Protein AF-A0A2V6PZ01-F1 (afdb_monomer_lite)

Foldseek 3Di:
DDPPDDPPPPPDDPPVVVVVLVVLVVVLVVLLVVLPWDKDACPDPVLLVVLVPDDAPDFDWDDDPNFTKTWHADNPPRRIITIDHPSSVVSSVVSVVVVVVVVVVVVVVVVVPDPVDPDPDPVPPDPPDDDDDDDDD

Sequence (137 aa):
MRYALFVPLIVATAAGCATMQAAGTRSTEQILSAAGFHMEAADTPEKLADLQTAPARQVLPQTRDGKTAYVYRDPNGCHCLYVGGEPEYQQYQKLRLQKDIADEESNAALTQGWAPWGGWGPAGWGPGGWGTWRQWP

pLDDT: mean 74.32, std 18.66, range [28.2, 97.62]

Structure (mmCIF, N/CA/C/O backbone):
data_AF-A0A2V6PZ01-F1
#
_entry.id   AF-A0A2V6PZ01-F1
#
loop_
_atom_site.group_PDB
_atom_site.id
_atom_site.type_symbol
_atom_site.label_atom_id
_atom_site.label_alt_id
_atom_site.label_comp_id
_atom_site.label_asym_id
_atom_site.label_entity_id
_atom_site.label_seq_id
_atom_site.pdbx_PDB_ins_code
_atom_site.Cartn_x
_atom_site.Cartn_y
_atom_site.Cartn_z
_atom_site.occupancy
_atom_site.B_iso_or_equiv
_atom_site.auth_seq_id
_atom_site.auth_comp_id
_atom_site.auth_asym_id
_atom_site.auth_atom_id
_atom_site.pdbx_PDB_model_num
ATOM 1 N N . MET A 1 1 ? -37.365 -6.413 -53.830 1.00 39.84 1 MET A N 1
ATOM 2 C CA . MET A 1 1 ? -36.206 -7.157 -53.290 1.00 39.84 1 MET A CA 1
ATOM 3 C C . MET A 1 1 ? -35.924 -6.631 -51.896 1.00 39.84 1 MET A C 1
ATOM 5 O O . MET A 1 1 ? -35.734 -5.436 -51.726 1.00 39.84 1 MET A O 1
ATOM 9 N N . ARG A 1 2 ? -36.057 -7.507 -50.899 1.00 52.56 2 ARG A N 1
ATOM 10 C CA . ARG A 1 2 ? -35.925 -7.211 -49.471 1.00 52.56 2 ARG A CA 1
ATOM 11 C C . ARG A 1 2 ? -34.434 -7.233 -49.135 1.00 52.56 2 ARG A C 1
ATOM 13 O O . ARG A 1 2 ? -33.891 -8.315 -48.955 1.00 52.56 2 ARG A O 1
ATOM 20 N N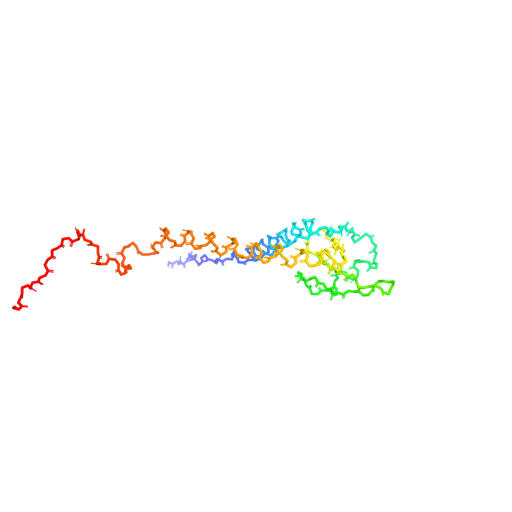 . TYR A 1 3 ? -33.777 -6.079 -49.049 1.00 48.38 3 TYR A N 1
ATOM 21 C CA . TYR A 1 3 ? -32.452 -5.996 -48.424 1.00 48.38 3 TYR A CA 1
ATOM 22 C C . TYR A 1 3 ? -32.630 -5.918 -46.909 1.00 48.38 3 TYR A C 1
ATOM 24 O O . TYR A 1 3 ? -32.413 -4.896 -46.271 1.00 48.38 3 TYR A O 1
ATOM 32 N N . ALA A 1 4 ? -33.110 -7.022 -46.347 1.00 62.16 4 ALA A N 1
ATOM 33 C CA . ALA A 1 4 ? -32.979 -7.296 -44.933 1.00 62.16 4 ALA A CA 1
ATOM 34 C C . ALA A 1 4 ? -31.613 -7.950 -44.742 1.00 62.16 4 ALA A C 1
ATOM 36 O O . ALA A 1 4 ? -31.552 -9.169 -44.774 1.00 62.16 4 ALA A O 1
ATOM 37 N N . LEU A 1 5 ? -30.528 -7.183 -44.612 1.00 48.44 5 LEU A N 1
ATOM 38 C CA . LEU A 1 5 ? -29.236 -7.744 -44.212 1.00 48.44 5 LEU A CA 1
ATOM 39 C C . LEU A 1 5 ? -28.424 -6.733 -43.387 1.00 48.44 5 LEU A C 1
ATOM 41 O O . LEU A 1 5 ? -27.830 -5.799 -43.913 1.00 48.44 5 LEU A O 1
ATOM 45 N N . PHE A 1 6 ? -28.427 -7.007 -42.081 1.00 52.75 6 PHE A N 1
ATOM 46 C CA . PHE A 1 6 ? -27.284 -6.951 -41.170 1.00 52.75 6 PHE A CA 1
ATOM 47 C C . PHE A 1 6 ? -26.540 -5.621 -41.021 1.00 52.75 6 PHE A C 1
ATOM 49 O O . PHE A 1 6 ? -25.462 -5.419 -41.570 1.00 52.75 6 PHE A O 1
ATOM 56 N N . VAL A 1 7 ? -27.043 -4.791 -40.107 1.00 55.03 7 VAL A N 1
ATOM 57 C CA . VAL A 1 7 ? -26.157 -3.985 -39.261 1.00 55.03 7 VAL A CA 1
ATOM 58 C C . VAL A 1 7 ? -25.652 -4.927 -38.161 1.00 55.03 7 VAL A C 1
ATOM 60 O O . VAL A 1 7 ? -26.465 -5.331 -37.324 1.00 55.03 7 VAL A O 1
ATOM 63 N N . PRO A 1 8 ? -24.372 -5.350 -38.142 1.00 51.28 8 PRO A N 1
ATOM 64 C CA . PRO A 1 8 ? -23.847 -6.049 -36.988 1.00 51.28 8 PRO A CA 1
ATOM 65 C C . PRO A 1 8 ? -23.750 -5.008 -35.878 1.00 51.28 8 PRO A C 1
ATOM 67 O O . PRO A 1 8 ? -22.889 -4.131 -35.868 1.00 51.28 8 PRO A O 1
ATOM 70 N N . LEU A 1 9 ? -24.714 -5.073 -34.972 1.00 53.75 9 LEU A N 1
ATOM 71 C CA . LEU A 1 9 ? -24.695 -4.364 -33.714 1.00 53.75 9 LEU A CA 1
ATOM 72 C C . LEU A 1 9 ? -23.478 -4.885 -32.931 1.00 53.75 9 LEU A C 1
ATOM 74 O O . LEU A 1 9 ? -23.532 -5.961 -32.339 1.00 53.75 9 LEU A O 1
ATOM 78 N N . ILE A 1 10 ? -22.359 -4.156 -32.977 1.00 60.50 10 ILE A N 1
ATOM 79 C CA . ILE A 1 10 ? -21.195 -4.408 -32.120 1.00 60.50 10 ILE A CA 1
ATOM 80 C C . ILE A 1 10 ? -21.619 -4.062 -30.685 1.00 60.50 10 ILE A C 1
ATOM 82 O O . ILE A 1 10 ? -21.417 -2.953 -30.202 1.00 60.50 10 ILE A O 1
ATOM 86 N N . VAL A 1 11 ? -22.262 -5.013 -30.007 1.00 59.75 11 VAL A N 1
ATOM 87 C CA . VAL A 1 11 ? -22.483 -4.998 -28.557 1.00 59.75 11 VAL A CA 1
ATOM 88 C C . VAL A 1 11 ? -21.431 -5.908 -27.948 1.00 59.75 11 VAL A C 1
ATOM 90 O O . VAL A 1 11 ? -21.632 -7.102 -27.764 1.00 59.75 11 VAL A O 1
ATOM 93 N N . ALA A 1 12 ? -20.263 -5.334 -27.681 1.00 60.56 12 ALA A N 1
ATOM 94 C CA . ALA A 1 12 ? -19.212 -5.984 -26.910 1.00 60.56 12 ALA A CA 1
ATOM 95 C C . ALA A 1 12 ? -18.340 -4.924 -26.221 1.00 60.56 12 ALA A C 1
ATOM 97 O O . ALA A 1 12 ? -17.166 -4.778 -26.539 1.00 60.56 12 ALA A O 1
ATOM 98 N N . THR A 1 13 ? -18.907 -4.137 -25.301 1.00 56.12 13 THR A N 1
ATOM 99 C CA . THR A 1 13 ? -18.145 -3.089 -24.583 1.00 56.12 13 THR A CA 1
ATOM 100 C C . THR A 1 13 ? -18.209 -3.171 -23.055 1.00 56.12 13 THR A C 1
ATOM 102 O O . THR A 1 13 ? -17.504 -2.420 -22.390 1.00 56.12 13 THR A O 1
ATOM 105 N N . ALA A 1 14 ? -18.951 -4.114 -22.461 1.00 56.00 14 ALA A N 1
ATOM 106 C CA . ALA A 1 14 ? -19.046 -4.211 -20.996 1.00 56.00 14 ALA A CA 1
ATOM 107 C C . ALA A 1 14 ? -17.962 -5.098 -20.345 1.00 56.00 14 ALA A C 1
ATOM 109 O O . ALA A 1 14 ? -17.494 -4.793 -19.249 1.00 56.00 14 ALA A O 1
ATOM 110 N N . ALA A 1 15 ? -17.514 -6.170 -21.010 1.00 59.47 15 ALA A N 1
ATOM 111 C CA . ALA A 1 15 ? -16.585 -7.131 -20.400 1.00 59.47 15 ALA A CA 1
ATOM 112 C C . ALA A 1 15 ? -15.155 -6.582 -20.218 1.00 59.47 15 ALA A C 1
ATOM 114 O O . ALA A 1 15 ? -14.469 -6.961 -19.274 1.00 59.47 15 ALA A O 1
ATOM 115 N N . GLY A 1 16 ? -14.706 -5.667 -21.085 1.00 59.09 16 GLY A N 1
ATOM 116 C CA . GLY A 1 16 ? -13.343 -5.123 -21.029 1.00 59.09 16 GLY A CA 1
ATOM 117 C C . GLY A 1 16 ? -13.084 -4.185 -19.845 1.00 59.09 16 GLY A C 1
ATOM 118 O O . GLY A 1 16 ? -11.958 -4.091 -19.368 1.00 59.09 16 GLY A O 1
ATOM 119 N N . CYS A 1 17 ? -14.111 -3.501 -19.335 1.00 61.94 17 CYS A N 1
ATOM 120 C CA . CYS A 1 17 ? -13.931 -2.550 -18.235 1.00 61.94 17 CYS A CA 1
ATO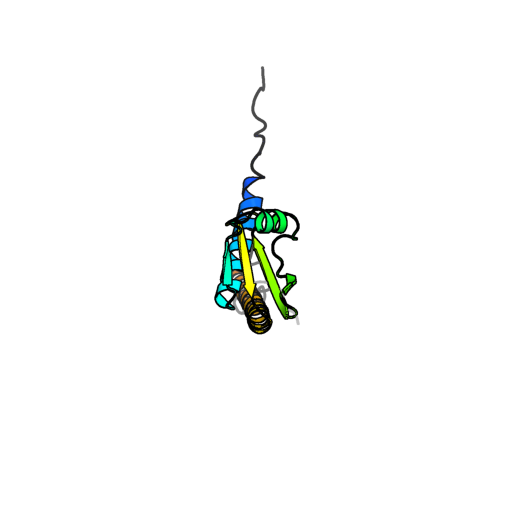M 121 C C . CYS A 1 17 ? -13.753 -3.269 -16.885 1.00 61.94 17 CYS A C 1
ATOM 123 O O . CYS A 1 17 ? -12.878 -2.916 -16.095 1.00 61.94 17 CYS A O 1
ATOM 125 N N . ALA A 1 18 ? -14.524 -4.337 -16.657 1.00 63.50 18 ALA A N 1
ATOM 126 C CA . ALA A 1 18 ? -14.457 -5.128 -15.430 1.00 63.50 18 ALA A CA 1
ATOM 127 C C . ALA A 1 18 ? -13.126 -5.891 -15.284 1.00 63.50 18 ALA A C 1
ATOM 129 O O . ALA A 1 18 ? -12.582 -5.993 -14.184 1.00 63.50 18 ALA A O 1
ATOM 130 N N . THR A 1 19 ? -12.556 -6.392 -16.385 1.00 67.50 19 THR A N 1
ATOM 131 C CA . THR A 1 19 ? -11.279 -7.125 -16.353 1.00 67.50 19 THR A CA 1
ATOM 132 C C . THR A 1 19 ? -10.097 -6.224 -16.002 1.00 67.50 19 THR A C 1
ATOM 134 O O . THR A 1 19 ? -9.255 -6.614 -15.194 1.00 67.50 19 THR A O 1
ATOM 137 N N . MET A 1 20 ? -10.051 -5.000 -16.540 1.00 63.31 20 MET A N 1
ATOM 138 C CA . MET A 1 20 ? -9.017 -4.014 -16.196 1.00 63.31 20 MET A CA 1
ATOM 139 C C . MET A 1 20 ? -9.091 -3.595 -14.722 1.00 63.31 20 MET A C 1
ATOM 141 O O . MET A 1 20 ? -8.065 -3.454 -14.057 1.00 63.31 20 MET A O 1
ATOM 145 N N . GLN A 1 21 ? -10.304 -3.439 -14.188 1.00 67.12 21 GLN A N 1
ATOM 146 C CA . GLN A 1 21 ? -10.514 -3.124 -12.775 1.00 67.12 21 GLN A CA 1
ATOM 147 C C . GLN A 1 21 ? -10.019 -4.257 -11.868 1.00 67.12 21 GLN A C 1
ATOM 149 O O . GLN A 1 21 ? -9.262 -3.994 -10.936 1.00 67.12 21 GLN A O 1
ATOM 154 N N . ALA A 1 22 ? -10.366 -5.508 -12.187 1.00 69.88 22 ALA A N 1
ATOM 155 C CA . ALA A 1 22 ? -9.915 -6.679 -11.437 1.00 69.88 22 ALA A CA 1
ATOM 156 C C . ALA A 1 22 ? -8.385 -6.851 -11.469 1.00 69.88 22 ALA A C 1
ATOM 158 O O . ALA A 1 22 ? -7.780 -7.201 -10.455 1.00 69.88 22 ALA A O 1
ATOM 159 N N . ALA A 1 23 ? -7.742 -6.575 -12.608 1.00 70.88 23 ALA A N 1
ATOM 160 C CA . ALA A 1 23 ? -6.284 -6.616 -12.722 1.00 70.88 23 ALA A CA 1
ATOM 161 C C . ALA A 1 23 ? -5.602 -5.555 -11.838 1.00 70.88 23 ALA A C 1
ATOM 163 O O . ALA A 1 23 ? -4.641 -5.867 -11.132 1.00 70.88 23 ALA A O 1
ATOM 164 N N . GLY A 1 24 ? -6.127 -4.324 -11.824 1.00 75.19 24 GLY A N 1
ATOM 165 C CA . GLY A 1 24 ? -5.616 -3.252 -10.965 1.00 75.19 24 GLY A CA 1
ATOM 166 C C . GLY A 1 24 ? -5.763 -3.557 -9.470 1.00 75.19 24 GLY A C 1
ATOM 167 O O . GLY A 1 24 ? -4.839 -3.301 -8.695 1.00 75.19 24 GLY A O 1
ATOM 168 N N . THR A 1 25 ? -6.888 -4.155 -9.064 1.00 79.56 25 THR A N 1
ATOM 169 C CA . THR A 1 25 ? -7.106 -4.601 -7.678 1.00 79.56 25 THR A CA 1
ATOM 170 C C . THR A 1 25 ? -6.073 -5.649 -7.268 1.00 79.56 25 THR A C 1
ATOM 172 O O . THR A 1 25 ? -5.330 -5.418 -6.317 1.00 79.56 25 THR A O 1
ATOM 175 N N . ARG A 1 26 ? -5.909 -6.723 -8.054 1.00 83.12 26 ARG A N 1
ATOM 176 C CA . ARG A 1 26 ? -4.930 -7.788 -7.761 1.00 83.12 26 ARG A CA 1
ATOM 177 C C . ARG A 1 26 ? -3.501 -7.266 -7.652 1.00 83.12 26 ARG A C 1
ATOM 179 O O . ARG A 1 26 ? -2.755 -7.677 -6.769 1.00 83.12 26 ARG A O 1
ATOM 186 N N . SER A 1 27 ? -3.113 -6.341 -8.532 1.00 86.12 27 SER A N 1
ATOM 187 C CA . SER A 1 27 ? -1.787 -5.724 -8.452 1.00 86.12 27 SER A CA 1
ATOM 188 C C . SER A 1 27 ? -1.600 -4.918 -7.166 1.00 86.12 27 SER A C 1
ATOM 190 O O . SER A 1 27 ? -0.494 -4.883 -6.634 1.00 86.12 27 SER A O 1
ATOM 192 N N . THR A 1 28 ? -2.648 -4.260 -6.670 1.00 89.00 28 THR A N 1
ATOM 193 C CA . THR A 1 28 ? -2.579 -3.478 -5.427 1.00 89.00 28 THR A CA 1
ATOM 194 C C . THR A 1 28 ? -2.472 -4.399 -4.214 1.00 89.00 28 THR A C 1
ATOM 196 O O . THR A 1 28 ? -1.632 -4.176 -3.348 1.00 89.00 28 THR A O 1
ATOM 199 N N . GLU A 1 29 ? -3.261 -5.472 -4.185 1.00 90.25 29 GLU A N 1
ATOM 200 C CA . GLU A 1 29 ? -3.237 -6.497 -3.133 1.00 90.25 29 GLU A CA 1
ATOM 201 C C . GLU A 1 29 ? -1.863 -7.156 -2.997 1.00 90.25 29 GLU A C 1
ATOM 203 O O . GLU A 1 29 ? -1.361 -7.314 -1.887 1.00 90.25 29 GLU A O 1
ATOM 208 N N . GLN A 1 30 ? -1.205 -7.470 -4.118 1.00 92.19 30 GLN A N 1
ATOM 209 C CA . GLN A 1 30 ? 0.155 -8.017 -4.116 1.00 92.19 30 GLN A CA 1
ATOM 210 C C . GLN A 1 30 ? 1.163 -7.067 -3.462 1.00 92.19 30 GLN A C 1
ATOM 212 O O . GLN A 1 30 ? 2.005 -7.503 -2.677 1.00 92.19 30 GLN A O 1
ATOM 217 N N . ILE A 1 31 ? 1.064 -5.768 -3.755 1.00 94.75 31 ILE A N 1
ATOM 218 C CA . ILE A 1 31 ? 1.934 -4.752 -3.156 1.00 94.75 31 ILE A CA 1
ATOM 219 C C . ILE A 1 31 ? 1.648 -4.617 -1.661 1.00 94.75 31 ILE A C 1
ATOM 221 O O . ILE A 1 31 ? 2.584 -4.532 -0.873 1.00 94.75 31 ILE A O 1
ATOM 225 N N . LEU A 1 32 ? 0.374 -4.626 -1.261 1.00 95.06 32 LEU A N 1
ATOM 226 C CA . LEU A 1 32 ? -0.029 -4.573 0.145 1.00 95.06 32 LEU A CA 1
ATOM 227 C C . LEU A 1 32 ? 0.522 -5.771 0.923 1.00 95.06 32 LEU A C 1
ATOM 229 O O . LEU A 1 32 ? 1.146 -5.585 1.967 1.00 95.06 32 LEU A O 1
ATOM 233 N N . SER A 1 33 ? 0.379 -6.987 0.390 1.00 94.06 33 SER A N 1
ATOM 234 C CA . SER A 1 33 ? 0.962 -8.189 0.991 1.00 94.06 33 SER A CA 1
ATOM 235 C C . SER A 1 33 ? 2.488 -8.109 1.084 1.00 94.06 33 SER A C 1
ATOM 237 O O . SER A 1 33 ? 3.052 -8.431 2.126 1.00 94.06 33 SER A O 1
ATOM 239 N N . ALA A 1 34 ? 3.167 -7.629 0.037 1.00 95.38 34 ALA A N 1
ATOM 240 C CA . ALA A 1 34 ? 4.619 -7.438 0.053 1.00 95.38 34 ALA A CA 1
ATOM 241 C C . ALA A 1 34 ? 5.076 -6.326 1.018 1.00 95.38 34 ALA A C 1
ATOM 243 O O . ALA A 1 34 ? 6.199 -6.366 1.519 1.00 95.38 34 ALA A O 1
ATOM 244 N N . ALA A 1 35 ? 4.214 -5.345 1.291 1.00 96.75 35 ALA A N 1
ATOM 245 C CA . ALA A 1 35 ? 4.452 -4.278 2.257 1.00 96.75 35 ALA A CA 1
ATOM 246 C C . ALA A 1 35 ? 4.218 -4.701 3.715 1.00 96.75 35 ALA A C 1
ATOM 248 O O . ALA A 1 35 ? 4.562 -3.943 4.618 1.00 96.75 35 ALA A O 1
ATOM 249 N N . GLY A 1 36 ? 3.657 -5.892 3.944 1.00 96.38 36 GLY A N 1
ATOM 250 C CA . GLY A 1 36 ? 3.371 -6.417 5.279 1.00 96.38 36 GLY A CA 1
ATOM 251 C C . GLY A 1 36 ? 1.949 -6.158 5.776 1.00 96.38 36 GLY A C 1
ATOM 252 O O . GLY A 1 36 ? 1.673 -6.416 6.943 1.00 96.38 36 GLY A O 1
ATOM 253 N N . PHE A 1 37 ? 1.028 -5.686 4.928 1.00 96.12 37 PHE A N 1
ATOM 254 C CA . PHE A 1 37 ? -0.378 -5.578 5.325 1.00 96.12 37 PHE A CA 1
ATOM 255 C C . PHE A 1 37 ? -0.975 -6.963 5.590 1.00 96.12 37 PHE A C 1
ATOM 257 O O . PHE A 1 37 ? -0.791 -7.906 4.814 1.00 96.12 37 PHE A O 1
ATOM 264 N N . HIS A 1 38 ? -1.775 -7.053 6.648 1.00 93.88 38 HIS A N 1
ATOM 265 C CA . HIS A 1 38 ? -2.518 -8.252 7.000 1.00 93.88 38 HIS A CA 1
ATOM 266 C C . HIS A 1 38 ? -3.877 -8.264 6.312 1.00 93.88 38 HIS A C 1
ATOM 268 O O . HIS A 1 38 ? -4.631 -7.298 6.406 1.00 93.88 38 HIS A O 1
ATOM 274 N N . MET A 1 39 ? -4.191 -9.370 5.639 1.00 91.75 39 MET A N 1
ATOM 275 C CA . MET A 1 39 ? -5.509 -9.589 5.053 1.00 91.75 39 MET A CA 1
ATOM 276 C C . MET A 1 39 ? -6.472 -10.120 6.121 1.00 91.75 39 MET A C 1
ATOM 278 O O . MET A 1 39 ? -6.192 -11.116 6.786 1.00 91.75 39 MET A O 1
ATOM 282 N N . GLU A 1 40 ? -7.612 -9.455 6.259 1.00 89.19 40 GLU A N 1
ATOM 283 C CA . GLU A 1 40 ? -8.733 -9.828 7.111 1.00 89.19 40 GLU A CA 1
ATOM 284 C C . GLU A 1 40 ? -9.970 -10.046 6.233 1.00 89.19 40 GLU A C 1
ATOM 286 O O . GLU A 1 40 ? -10.347 -9.178 5.445 1.00 89.19 40 GLU A O 1
ATOM 291 N N . ALA A 1 41 ? -10.648 -11.183 6.382 1.00 86.69 41 ALA A N 1
ATOM 292 C CA . ALA A 1 41 ? -11.933 -11.392 5.721 1.00 86.69 41 ALA A CA 1
ATOM 293 C C . ALA A 1 41 ? -13.002 -10.448 6.309 1.00 86.69 41 ALA A C 1
ATOM 295 O O . ALA A 1 41 ? -13.056 -10.236 7.529 1.00 86.69 41 ALA A O 1
ATOM 296 N N . ALA A 1 42 ? -13.875 -9.899 5.455 1.00 83.38 42 ALA A N 1
ATOM 297 C CA . ALA A 1 42 ? -15.080 -9.193 5.889 1.00 83.38 42 ALA A CA 1
ATOM 298 C C . ALA A 1 42 ? -16.205 -10.197 6.173 1.00 83.38 42 ALA A C 1
ATOM 300 O O . ALA A 1 42 ? -17.183 -10.307 5.442 1.00 83.38 42 ALA A O 1
ATOM 301 N N . ASP A 1 43 ? -16.027 -10.975 7.233 1.00 83.69 43 ASP A N 1
ATOM 302 C CA . ASP A 1 43 ? -16.910 -12.066 7.646 1.00 83.69 43 ASP A CA 1
ATOM 303 C C . ASP A 1 43 ? -18.036 -11.637 8.599 1.00 83.69 43 ASP A C 1
ATOM 305 O O . ASP A 1 43 ? -18.956 -12.416 8.852 1.00 83.69 43 ASP A O 1
ATOM 309 N N . THR A 1 44 ? -18.001 -10.400 9.103 1.00 82.88 44 THR A N 1
ATOM 310 C CA . THR A 1 44 ? -19.064 -9.849 9.953 1.00 82.88 44 THR A CA 1
ATOM 311 C C . THR A 1 44 ? -19.961 -8.875 9.183 1.00 82.88 44 THR A C 1
ATOM 313 O O . THR A 1 44 ? -19.481 -8.171 8.286 1.00 82.88 44 THR A O 1
ATOM 316 N N . PRO A 1 45 ? -21.259 -8.779 9.535 1.00 79.12 45 PRO A N 1
ATOM 317 C CA . PRO A 1 45 ? -22.177 -7.810 8.935 1.00 79.12 45 PRO A CA 1
ATOM 318 C C . PRO A 1 45 ? -21.663 -6.373 9.037 1.00 79.12 45 PRO A C 1
ATOM 320 O O . PRO A 1 45 ? -21.809 -5.600 8.091 1.00 79.12 45 PRO A O 1
ATOM 323 N N . GLU A 1 46 ? -21.010 -6.034 10.151 1.00 79.12 46 GLU A N 1
ATOM 324 C CA . GLU A 1 46 ? -20.394 -4.727 10.353 1.00 79.12 46 GLU A CA 1
ATOM 325 C C . GLU A 1 46 ? -19.294 -4.492 9.321 1.00 79.12 46 GLU A C 1
ATOM 327 O O . GLU A 1 46 ? -19.367 -3.503 8.604 1.00 79.12 46 GLU A O 1
ATOM 332 N N . LYS A 1 47 ? -18.332 -5.418 9.164 1.00 77.56 47 LYS A N 1
ATOM 333 C CA . LYS A 1 47 ? -17.245 -5.294 8.176 1.00 77.56 47 LYS A CA 1
ATOM 334 C C . LYS A 1 47 ? -17.775 -5.206 6.741 1.00 77.56 47 LYS A C 1
ATOM 336 O O . LYS A 1 47 ? -17.217 -4.466 5.934 1.00 77.56 47 LYS A O 1
ATOM 341 N N . LEU A 1 48 ? -18.847 -5.933 6.421 1.00 79.88 48 LEU A N 1
ATOM 342 C CA . LEU A 1 48 ? -19.487 -5.907 5.101 1.00 79.88 48 LEU A CA 1
ATOM 343 C C . LEU A 1 48 ? -20.175 -4.570 4.806 1.00 79.88 48 LEU A C 1
ATOM 345 O O . LEU A 1 48 ? -20.030 -4.046 3.702 1.00 79.88 48 LEU A O 1
ATOM 349 N N . ALA A 1 49 ? -20.893 -3.996 5.775 1.00 78.19 49 ALA A N 1
ATOM 350 C CA . ALA A 1 49 ? -21.480 -2.662 5.630 1.00 78.19 49 ALA A CA 1
ATOM 351 C C . ALA A 1 49 ? -20.388 -1.607 5.401 1.00 78.19 49 ALA A C 1
ATOM 353 O O . ALA A 1 49 ? -20.503 -0.724 4.552 1.00 78.19 49 ALA A O 1
ATOM 354 N N . ASP A 1 50 ? -19.281 -1.772 6.113 1.00 73.38 50 ASP A N 1
ATOM 355 C CA . ASP A 1 50 ? -18.108 -0.920 6.052 1.00 73.38 50 ASP A CA 1
ATOM 356 C C . ASP A 1 50 ? -17.376 -1.031 4.691 1.00 73.38 50 ASP A C 1
ATOM 358 O O . ASP A 1 50 ? -16.755 -0.073 4.226 1.00 73.38 50 ASP A O 1
ATOM 362 N N . LEU A 1 51 ? -17.431 -2.181 4.008 1.00 74.56 51 LEU A N 1
ATOM 363 C CA . LEU A 1 51 ? -16.866 -2.341 2.659 1.00 74.56 51 LEU A CA 1
ATOM 364 C C . LEU A 1 51 ? -17.591 -1.487 1.607 1.00 74.56 51 LEU A C 1
ATOM 366 O O . LEU A 1 51 ? -16.960 -1.045 0.648 1.00 74.56 51 LEU A O 1
ATOM 370 N N . GLN A 1 52 ? -18.896 -1.251 1.768 1.00 70.75 52 GLN A N 1
ATOM 371 C CA . GLN A 1 52 ? -19.727 -0.584 0.756 1.00 70.75 52 GLN A CA 1
ATOM 372 C C . GLN A 1 52 ? -19.601 0.944 0.760 1.00 70.75 52 GLN A C 1
ATOM 374 O O . GLN A 1 52 ? -19.978 1.597 -0.212 1.00 70.75 52 GLN A O 1
ATOM 379 N N . THR A 1 53 ? -19.079 1.526 1.839 1.00 68.38 53 THR A N 1
ATOM 380 C CA . THR A 1 53 ? -18.981 2.982 2.019 1.00 68.38 53 THR A CA 1
ATOM 381 C C . THR A 1 53 ? -17.627 3.553 1.601 1.00 68.38 53 THR A C 1
ATOM 383 O O . THR A 1 53 ? -17.482 4.770 1.477 1.00 68.38 53 THR A O 1
ATOM 386 N N . ALA A 1 54 ? -16.629 2.698 1.362 1.00 65.06 54 ALA A N 1
ATOM 387 C CA . ALA A 1 54 ? -15.276 3.135 1.064 1.00 65.06 54 ALA A CA 1
ATOM 388 C C . ALA A 1 54 ? -15.064 3.406 -0.436 1.00 65.06 54 ALA A C 1
ATOM 390 O O . ALA A 1 54 ? -15.505 2.623 -1.282 1.00 65.06 54 ALA A O 1
ATOM 391 N N . PRO A 1 55 ? -14.332 4.475 -0.800 1.00 65.06 55 PRO A N 1
ATOM 392 C CA . PRO A 1 55 ? -13.904 4.666 -2.172 1.00 65.06 55 PRO A CA 1
ATOM 393 C C . PRO A 1 55 ? -13.009 3.499 -2.594 1.00 65.06 55 PRO A C 1
ATOM 395 O O . PRO A 1 55 ? -12.007 3.181 -1.950 1.00 65.06 55 PRO A O 1
ATOM 398 N N . ALA A 1 56 ? -13.387 2.853 -3.694 1.00 66.06 56 ALA A N 1
ATOM 399 C CA . ALA A 1 56 ? -12.674 1.691 -4.194 1.00 66.06 56 ALA A CA 1
ATOM 400 C C . ALA A 1 56 ? -11.198 2.020 -4.472 1.00 66.06 56 ALA A C 1
ATOM 402 O O . ALA A 1 56 ? -10.878 3.049 -5.074 1.00 66.06 56 ALA A O 1
ATOM 403 N N . ARG A 1 57 ? -10.318 1.075 -4.121 1.00 70.19 57 ARG A N 1
ATOM 404 C CA . ARG A 1 57 ? -8.883 1.074 -4.452 1.00 70.19 57 ARG A CA 1
ATOM 405 C C . ARG A 1 57 ? -8.054 2.174 -3.778 1.00 70.19 57 ARG A C 1
ATOM 407 O O . ARG A 1 57 ? -7.076 2.645 -4.355 1.00 70.19 57 ARG A O 1
ATOM 414 N N . GLN A 1 58 ? -8.421 2.579 -2.568 1.00 81.38 58 GLN A N 1
ATOM 415 C CA . GLN A 1 58 ? -7.641 3.534 -1.782 1.00 81.38 58 GLN A CA 1
ATOM 416 C C . GLN A 1 58 ? -7.237 2.924 -0.445 1.00 81.38 58 GLN A C 1
ATOM 418 O O . GLN A 1 58 ? -8.007 2.191 0.173 1.00 81.38 58 GLN A O 1
ATOM 423 N N . VAL A 1 59 ? -6.012 3.228 -0.018 1.00 88.94 59 VAL A N 1
ATOM 424 C CA . VAL A 1 59 ? -5.544 2.948 1.338 1.00 88.94 59 VAL A CA 1
ATOM 425 C C . VAL A 1 59 ? -5.894 4.169 2.179 1.00 88.94 59 VAL A C 1
ATOM 427 O O . VAL A 1 59 ? -5.367 5.252 1.928 1.00 88.94 59 VAL A O 1
ATOM 430 N N . LEU A 1 60 ? -6.804 4.014 3.136 1.00 90.19 60 LEU A N 1
ATOM 431 C CA . LEU A 1 60 ? -7.307 5.119 3.945 1.00 90.19 60 LEU A CA 1
ATOM 432 C C . LEU A 1 60 ? -6.822 5.008 5.392 1.00 90.19 60 LEU A C 1
ATOM 434 O O . LEU A 1 60 ? -6.848 3.909 5.951 1.00 90.19 60 LEU A O 1
ATOM 438 N N . PRO A 1 61 ? -6.420 6.123 6.025 1.00 90.81 61 PRO A N 1
ATOM 439 C CA . PRO A 1 61 ? -6.144 6.132 7.450 1.00 90.81 61 PRO A CA 1
ATOM 440 C C . PRO A 1 61 ? -7.449 5.948 8.239 1.00 90.81 61 PRO A C 1
ATOM 442 O O . PRO A 1 61 ? -8.464 6.588 7.964 1.00 90.81 61 PRO A O 1
ATOM 445 N N . GLN A 1 62 ? -7.413 5.089 9.249 1.00 88.00 62 GLN A N 1
ATOM 446 C CA . GLN A 1 62 ? -8.472 4.866 10.223 1.00 88.00 62 GLN A CA 1
ATOM 447 C C . GLN A 1 62 ? -7.877 4.828 11.626 1.00 88.00 62 GLN A C 1
ATOM 449 O O . GLN A 1 62 ? -6.884 4.150 11.882 1.00 88.00 62 GLN A O 1
ATOM 454 N N . THR A 1 63 ? -8.508 5.521 12.565 1.00 87.56 63 THR A N 1
ATOM 455 C CA . THR A 1 63 ? -8.128 5.424 13.973 1.00 87.56 63 THR A CA 1
ATOM 456 C C . THR A 1 63 ? -8.695 4.135 14.567 1.00 87.56 63 THR A C 1
ATOM 458 O O . THR A 1 63 ? -9.910 3.950 14.590 1.00 87.56 63 THR A O 1
ATOM 461 N N . ARG A 1 64 ? -7.824 3.253 15.067 1.00 81.81 64 ARG A N 1
ATOM 462 C CA . ARG A 1 64 ? -8.177 2.060 15.853 1.00 81.81 64 ARG A CA 1
ATOM 463 C C . ARG A 1 64 ? -7.416 2.109 17.174 1.00 81.81 64 ARG A C 1
ATOM 465 O O . ARG A 1 64 ? -6.199 2.267 17.171 1.00 81.81 64 ARG A O 1
ATOM 472 N N . ASP A 1 65 ? -8.130 2.042 18.294 1.00 81.00 65 ASP A N 1
ATOM 473 C CA . ASP A 1 65 ? -7.548 2.026 19.647 1.00 81.00 65 ASP A CA 1
ATOM 474 C C . ASP A 1 65 ? -6.521 3.149 19.911 1.00 81.00 65 ASP A C 1
ATOM 476 O O . ASP A 1 65 ? -5.474 2.947 20.526 1.00 81.00 65 ASP A O 1
ATOM 480 N N . GLY A 1 66 ? -6.800 4.352 19.394 1.00 85.25 66 GLY A N 1
ATOM 481 C CA . GLY A 1 66 ? -5.928 5.524 19.545 1.00 85.25 66 GLY A CA 1
ATOM 482 C C . GLY A 1 66 ? -4.675 5.523 18.660 1.00 85.25 66 GLY A C 1
ATOM 483 O O . GLY A 1 66 ? -3.840 6.415 18.797 1.00 85.25 66 GLY A O 1
ATOM 484 N N . LYS A 1 67 ? -4.539 4.561 17.742 1.00 87.12 67 LYS A N 1
ATOM 485 C CA . LYS A 1 67 ? -3.455 4.481 16.755 1.00 87.12 67 LYS A CA 1
ATOM 486 C C . LYS A 1 67 ? -4.009 4.628 15.339 1.00 87.12 67 LYS A C 1
ATOM 488 O O . LYS A 1 67 ? -5.135 4.219 15.057 1.00 87.12 67 LYS A O 1
ATOM 493 N N . THR A 1 68 ? -3.219 5.204 14.438 1.00 91.06 68 THR A N 1
ATOM 494 C CA . THR A 1 68 ? -3.555 5.254 13.010 1.00 91.06 68 THR A CA 1
ATOM 495 C C . THR A 1 68 ? -3.212 3.914 12.372 1.00 91.06 68 THR A C 1
ATOM 497 O O . THR A 1 68 ? -2.053 3.506 12.357 1.00 91.06 68 THR A O 1
ATOM 500 N N . ALA A 1 69 ? -4.227 3.234 11.854 1.00 92.56 69 ALA A N 1
ATOM 501 C CA . ALA A 1 69 ? -4.093 2.097 10.961 1.00 92.56 69 ALA A CA 1
ATOM 502 C C . ALA A 1 69 ? -4.428 2.544 9.536 1.00 92.56 69 ALA A C 1
ATOM 504 O O . ALA A 1 69 ? -5.240 3.440 9.330 1.00 92.56 69 ALA A O 1
ATOM 505 N N . TYR A 1 70 ? -3.833 1.904 8.547 1.00 93.56 70 TYR A N 1
ATOM 506 C CA . TYR A 1 70 ? -4.115 2.119 7.139 1.00 93.56 70 TYR A CA 1
ATOM 507 C C . TYR A 1 70 ? -4.891 0.920 6.619 1.00 93.56 70 TYR A C 1
ATOM 509 O O . TYR A 1 70 ? -4.485 -0.223 6.828 1.00 93.56 70 TYR A O 1
ATOM 517 N N . VAL A 1 71 ? -6.026 1.180 5.973 1.00 91.38 71 VAL A N 1
ATOM 518 C CA . VAL A 1 71 ? -6.967 0.139 5.562 1.00 91.38 71 VAL A CA 1
ATOM 519 C C . VAL A 1 71 ? -7.263 0.258 4.076 1.00 91.38 71 VAL A C 1
ATOM 521 O O . VAL A 1 71 ? -7.700 1.305 3.599 1.00 91.38 71 VAL A O 1
ATOM 524 N N . TYR A 1 72 ? -7.050 -0.835 3.355 1.00 90.81 72 TYR A N 1
ATOM 525 C CA . TYR A 1 72 ? -7.519 -1.029 1.987 1.00 90.81 72 TYR A CA 1
ATOM 526 C C . TYR A 1 72 ? -8.681 -2.018 1.979 1.00 90.81 72 TYR A C 1
ATOM 528 O O . TYR A 1 72 ? -8.712 -2.953 2.777 1.00 90.81 72 TYR A O 1
ATOM 536 N N . ARG A 1 73 ? -9.648 -1.806 1.089 1.00 87.69 73 ARG A N 1
ATOM 537 C CA . ARG A 1 73 ? -10.902 -2.565 1.025 1.00 87.69 73 ARG A CA 1
ATOM 538 C C . ARG A 1 73 ? -11.150 -3.008 -0.410 1.00 87.69 73 ARG A C 1
ATOM 540 O O . ARG A 1 73 ? -11.151 -2.163 -1.308 1.00 87.69 73 ARG A O 1
ATOM 547 N N . ASP A 1 74 ? -11.394 -4.301 -0.609 1.00 84.31 74 ASP A N 1
ATOM 548 C CA . ASP A 1 74 ? -11.815 -4.852 -1.900 1.00 84.31 74 ASP A CA 1
ATOM 549 C C . ASP A 1 74 ? -13.283 -5.317 -1.845 1.00 84.31 74 ASP A C 1
ATOM 551 O O . ASP A 1 74 ? -13.559 -6.459 -1.473 1.00 84.31 74 ASP A O 1
ATOM 555 N N . PRO A 1 75 ? -14.249 -4.449 -2.205 1.00 75.56 75 PRO A N 1
ATOM 556 C CA . PRO A 1 75 ? -15.663 -4.810 -2.209 1.00 75.56 75 PRO A CA 1
ATOM 557 C C . PRO A 1 75 ? -16.084 -5.657 -3.419 1.00 75.56 75 PRO A C 1
ATOM 559 O O . PRO A 1 75 ? -17.207 -6.152 -3.415 1.00 75.56 75 PRO A O 1
ATOM 562 N N . ASN A 1 76 ? -15.242 -5.798 -4.453 1.00 75.75 76 ASN A N 1
ATOM 563 C CA . ASN A 1 76 ? -15.632 -6.402 -5.736 1.00 75.75 76 ASN A CA 1
ATOM 564 C C . ASN A 1 76 ? -14.943 -7.744 -6.029 1.00 75.75 76 ASN A C 1
ATOM 566 O O . ASN A 1 76 ? -15.415 -8.478 -6.896 1.00 75.75 76 ASN A O 1
ATOM 570 N N . GLY A 1 77 ? -13.821 -8.049 -5.375 1.00 76.00 77 GLY A N 1
ATOM 571 C CA . GLY A 1 77 ? -13.137 -9.335 -5.481 1.00 76.00 77 GLY A CA 1
ATOM 572 C C . GLY A 1 77 ? -13.410 -10.229 -4.276 1.00 76.00 77 GLY A C 1
ATOM 573 O O . GLY A 1 77 ? -14.444 -10.889 -4.222 1.00 76.00 77 GLY A O 1
ATOM 574 N N . CYS A 1 78 ? -12.467 -10.313 -3.336 1.00 79.06 78 CYS A N 1
ATOM 575 C CA . CYS A 1 78 ? -12.534 -11.302 -2.251 1.00 79.06 78 CYS A CA 1
ATOM 576 C C . CYS A 1 78 ? -13.374 -10.871 -1.039 1.00 79.06 78 CYS A C 1
ATOM 578 O O . CYS A 1 78 ? -13.536 -11.664 -0.112 1.00 79.06 78 CYS A O 1
ATOM 580 N N . HIS A 1 79 ? -13.912 -9.644 -1.038 1.00 82.12 79 HIS A N 1
ATOM 581 C CA . HIS A 1 79 ? -14.563 -9.041 0.131 1.00 82.12 79 HIS A CA 1
ATOM 582 C C . HIS A 1 79 ? -13.635 -9.044 1.356 1.00 82.12 79 HIS A C 1
ATOM 584 O O . HIS A 1 79 ? -14.025 -9.411 2.465 1.00 82.12 79 HIS A O 1
ATOM 590 N N . CYS A 1 80 ? -12.379 -8.646 1.148 1.00 85.81 80 CYS A N 1
ATOM 591 C CA . CYS A 1 80 ? -11.364 -8.598 2.193 1.00 85.81 80 CYS A CA 1
ATOM 592 C C . CYS A 1 80 ? -10.952 -7.161 2.516 1.00 85.81 80 CYS A C 1
ATOM 594 O O . CYS A 1 80 ? -11.106 -6.231 1.716 1.00 85.81 80 CYS A O 1
ATOM 596 N N . LEU A 1 81 ? -10.375 -7.004 3.701 1.00 88.50 81 LEU A N 1
ATOM 597 C CA . LEU A 1 81 ? -9.692 -5.805 4.147 1.00 88.50 81 LEU A CA 1
ATOM 598 C C . LEU A 1 81 ? -8.202 -6.109 4.268 1.00 88.50 81 LEU A C 1
ATOM 600 O O . LEU A 1 81 ? -7.822 -7.194 4.687 1.00 88.50 81 LEU A O 1
ATOM 604 N N . TYR A 1 82 ? -7.357 -5.143 3.942 1.00 92.25 82 TYR A N 1
ATOM 605 C CA . TYR A 1 82 ? -5.930 -5.198 4.233 1.00 92.25 82 TYR A CA 1
ATOM 606 C C . TYR A 1 82 ? -5.613 -4.110 5.244 1.00 92.25 82 TYR A C 1
ATOM 608 O O . TYR A 1 82 ? -5.909 -2.942 4.989 1.00 92.25 82 TYR A O 1
ATOM 616 N N . VAL A 1 83 ? -5.016 -4.483 6.372 1.00 92.75 83 VAL A N 1
ATOM 617 C CA . VAL A 1 83 ? -4.729 -3.583 7.493 1.00 92.75 83 VAL A CA 1
ATOM 618 C C . VAL A 1 83 ? -3.226 -3.552 7.758 1.00 92.75 83 VAL A C 1
ATOM 620 O O . VAL A 1 83 ? -2.587 -4.595 7.885 1.00 92.75 83 VAL A O 1
ATOM 623 N N . GLY A 1 84 ? -2.666 -2.350 7.840 1.00 94.12 84 GLY A N 1
ATOM 624 C CA . GLY A 1 84 ? -1.261 -2.107 8.164 1.00 94.12 84 GLY A CA 1
ATOM 625 C C . GLY A 1 84 ? -1.113 -0.900 9.085 1.00 94.12 84 GLY A C 1
ATOM 626 O O . GLY A 1 84 ? -2.030 -0.086 9.209 1.00 94.12 84 GLY A O 1
ATOM 627 N N . GLY A 1 85 ? 0.021 -0.782 9.762 1.00 94.94 85 GLY A N 1
ATOM 628 C CA . GLY A 1 85 ? 0.396 0.415 10.502 1.00 94.94 85 GLY A CA 1
ATOM 629 C C . GLY A 1 85 ? 1.160 1.410 9.627 1.00 94.94 85 GLY A C 1
ATOM 630 O O . GLY A 1 85 ? 1.242 1.291 8.403 1.00 94.94 85 GLY A O 1
ATOM 631 N N . GLU A 1 86 ? 1.738 2.414 10.281 1.00 94.12 86 GLU A N 1
ATOM 632 C CA . GLU A 1 86 ? 2.613 3.400 9.643 1.00 94.12 86 GLU A CA 1
ATOM 633 C C . GLU A 1 86 ? 3.812 2.778 8.887 1.00 94.12 86 GLU A C 1
ATOM 635 O O . GLU A 1 86 ? 4.037 3.178 7.742 1.00 94.12 86 GLU A O 1
ATOM 640 N N . PRO A 1 87 ? 4.578 1.804 9.435 1.00 95.88 87 PRO A N 1
ATOM 641 C CA . PRO A 1 87 ? 5.725 1.255 8.709 1.00 95.88 87 PRO A CA 1
ATOM 642 C C . PRO A 1 87 ? 5.308 0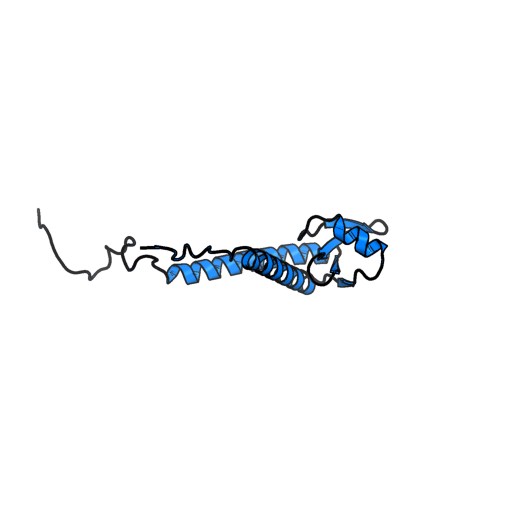.460 7.463 1.00 95.88 87 PRO A C 1
ATOM 644 O O . PRO A 1 87 ? 5.944 0.594 6.416 1.00 95.88 87 PRO A O 1
ATOM 647 N N . GLU A 1 88 ? 4.216 -0.305 7.531 1.00 97.25 88 GLU A N 1
ATOM 648 C CA . GLU A 1 88 ? 3.676 -1.028 6.377 1.00 97.25 88 GLU A CA 1
ATOM 649 C C . GLU A 1 88 ? 3.187 -0.045 5.309 1.00 97.25 88 GLU A C 1
ATOM 651 O O . GLU A 1 88 ? 3.440 -0.236 4.119 1.00 97.25 88 GLU A O 1
ATOM 656 N N . TYR A 1 89 ? 2.540 1.053 5.710 1.00 95.62 89 TYR A N 1
ATOM 657 C CA . TYR A 1 89 ? 2.096 2.086 4.776 1.00 95.62 89 TYR A CA 1
ATOM 658 C C . TYR A 1 89 ? 3.262 2.770 4.051 1.00 95.62 89 TYR A C 1
ATOM 660 O O . TYR 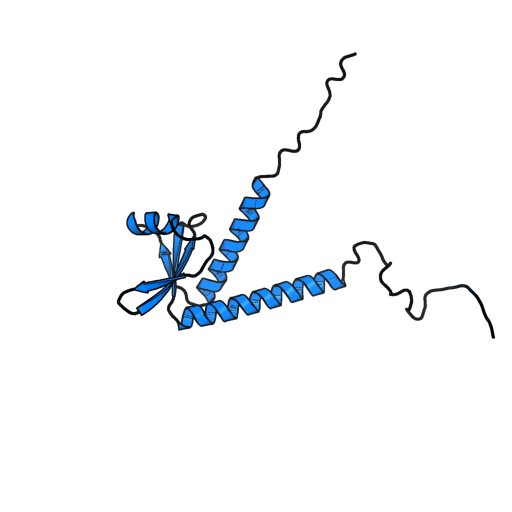A 1 89 ? 3.209 2.955 2.832 1.00 95.62 89 TYR A O 1
ATOM 668 N N . GLN A 1 90 ? 4.348 3.093 4.758 1.00 96.44 90 GLN A N 1
ATOM 669 C CA . GLN A 1 90 ? 5.551 3.643 4.126 1.00 96.44 90 GLN A CA 1
ATOM 670 C C . GLN A 1 90 ? 6.171 2.660 3.128 1.00 96.44 90 GLN A C 1
ATOM 672 O O . GLN A 1 90 ? 6.547 3.050 2.017 1.00 96.44 90 GLN A O 1
ATOM 677 N N . GLN A 1 91 ? 6.225 1.375 3.482 1.00 97.62 91 GLN A N 1
ATOM 678 C CA . GLN A 1 91 ? 6.707 0.337 2.577 1.00 97.62 91 GLN A CA 1
ATOM 679 C C . GLN A 1 91 ? 5.787 0.172 1.357 1.00 97.62 91 GLN A C 1
ATOM 681 O O . GLN A 1 91 ? 6.280 0.034 0.237 1.00 97.62 91 GLN A O 1
ATOM 686 N N . TYR A 1 92 ? 4.468 0.261 1.539 1.00 96.56 92 TYR A N 1
ATOM 687 C CA . TYR A 1 92 ? 3.495 0.256 0.446 1.00 96.56 92 TYR A CA 1
ATOM 688 C C . TYR A 1 92 ? 3.751 1.402 -0.538 1.00 96.56 92 TYR A C 1
ATOM 690 O O . TYR A 1 92 ? 3.824 1.157 -1.741 1.00 96.56 92 TYR A O 1
ATOM 698 N N . GLN A 1 93 ? 3.959 2.629 -0.050 1.00 95.56 93 GLN A N 1
ATOM 699 C CA . GLN A 1 93 ? 4.256 3.785 -0.907 1.00 95.56 93 GLN A CA 1
ATOM 700 C C . GLN A 1 93 ? 5.551 3.592 -1.706 1.00 95.56 93 GLN A C 1
ATOM 702 O O . GLN A 1 93 ? 5.603 3.887 -2.902 1.00 95.56 93 GLN A O 1
ATOM 707 N N . LYS A 1 94 ? 6.586 3.029 -1.074 1.00 96.88 94 LYS A N 1
ATOM 708 C CA . LYS A 1 94 ? 7.846 2.707 -1.750 1.00 96.88 94 LYS A CA 1
ATOM 709 C C . LYS A 1 94 ? 7.653 1.673 -2.862 1.00 96.88 94 LYS A C 1
ATOM 711 O O . LYS A 1 94 ? 8.131 1.883 -3.973 1.00 96.88 94 LYS A O 1
ATOM 716 N N . LEU A 1 95 ? 6.958 0.571 -2.579 1.00 96.38 95 LEU A N 1
ATOM 717 C CA . LEU A 1 95 ? 6.722 -0.496 -3.556 1.00 96.38 95 LEU A CA 1
ATOM 718 C C . LEU A 1 95 ? 5.808 -0.040 -4.705 1.00 96.38 95 LEU A C 1
ATOM 720 O O . LEU A 1 95 ? 6.049 -0.396 -5.856 1.00 96.38 95 LEU A O 1
ATOM 724 N N . ARG A 1 96 ? 4.798 0.787 -4.408 1.00 94.19 96 ARG A N 1
ATOM 725 C CA . ARG A 1 96 ? 3.950 1.462 -5.402 1.00 94.19 96 ARG A CA 1
ATOM 726 C C . ARG A 1 96 ? 4.786 2.254 -6.402 1.00 94.19 96 ARG A C 1
ATOM 728 O O . ARG A 1 96 ? 4.658 2.029 -7.599 1.00 94.19 96 ARG A O 1
ATOM 735 N N . LEU A 1 97 ? 5.669 3.119 -5.905 1.00 95.06 97 LEU A N 1
ATOM 736 C CA . LEU A 1 97 ? 6.545 3.926 -6.751 1.00 95.06 97 LEU A CA 1
ATOM 737 C C . LEU A 1 97 ? 7.502 3.057 -7.580 1.00 95.06 97 LEU A C 1
ATOM 739 O O . LEU A 1 97 ? 7.687 3.307 -8.765 1.00 95.06 97 LEU A O 1
ATOM 743 N N . GLN A 1 98 ? 8.095 2.023 -6.975 1.00 95.06 98 GLN A N 1
ATOM 744 C CA . GLN A 1 98 ? 8.985 1.100 -7.688 1.00 95.06 98 GLN A CA 1
ATOM 745 C C . GLN A 1 98 ? 8.278 0.384 -8.839 1.00 95.06 98 GLN A C 1
ATOM 747 O O . GLN A 1 98 ? 8.856 0.248 -9.915 1.00 95.06 98 GLN A O 1
ATOM 752 N N . LYS A 1 99 ? 7.030 -0.048 -8.628 1.00 92.88 99 LYS A N 1
ATOM 753 C CA . LYS A 1 99 ? 6.216 -0.627 -9.695 1.00 92.88 99 LYS A CA 1
ATOM 754 C C . LYS A 1 99 ? 5.948 0.392 -10.801 1.00 92.88 99 LYS A C 1
ATOM 756 O O . LYS A 1 99 ? 6.124 0.051 -11.963 1.00 92.88 99 LYS A O 1
ATOM 761 N N . ASP A 1 100 ? 5.534 1.607 -10.446 1.00 91.44 100 ASP A N 1
ATOM 762 C CA . ASP A 1 100 ? 5.186 2.639 -11.428 1.00 91.44 100 ASP A CA 1
ATOM 763 C C . ASP A 1 100 ? 6.401 2.965 -12.330 1.00 91.44 100 ASP A C 1
ATOM 765 O O . ASP A 1 100 ? 6.259 3.033 -13.550 1.00 91.44 100 ASP A O 1
ATOM 769 N N . ILE A 1 101 ? 7.610 3.037 -11.754 1.00 94.38 101 ILE A N 1
ATOM 770 C CA . ILE A 1 101 ? 8.872 3.191 -12.503 1.00 94.38 101 ILE A CA 1
ATOM 771 C C . ILE A 1 101 ? 9.138 1.979 -13.410 1.00 94.38 101 ILE A C 1
ATOM 773 O O . ILE A 1 101 ? 9.444 2.148 -14.586 1.00 94.38 101 ILE A O 1
ATOM 777 N N . ALA A 1 102 ? 9.009 0.754 -12.893 1.00 91.81 102 ALA A N 1
ATOM 778 C CA . ALA A 1 102 ? 9.260 -0.458 -13.677 1.00 91.81 102 ALA A CA 1
ATOM 779 C C . ALA A 1 102 ? 8.279 -0.612 -14.857 1.00 91.81 102 ALA A C 1
ATOM 781 O O . ALA A 1 102 ? 8.668 -1.037 -15.947 1.00 91.81 102 ALA A O 1
ATOM 782 N N . ASP A 1 103 ? 7.011 -0.245 -14.657 1.00 89.62 103 ASP A N 1
ATOM 783 C CA . ASP A 1 103 ? 5.998 -0.238 -15.710 1.00 89.62 103 ASP A CA 1
ATOM 784 C C . ASP A 1 103 ? 6.335 0.827 -16.778 1.00 89.62 103 ASP A C 1
ATOM 786 O O . ASP A 1 103 ? 6.200 0.562 -17.975 1.00 89.62 103 ASP A O 1
ATOM 790 N N . GLU A 1 104 ? 6.824 2.009 -16.376 1.00 89.12 104 GLU A N 1
ATOM 791 C CA . GLU A 1 104 ? 7.299 3.055 -17.295 1.00 89.12 104 GLU A CA 1
ATOM 792 C C . GLU A 1 104 ? 8.514 2.596 -18.114 1.00 89.12 104 GLU A C 1
ATOM 794 O O . GLU A 1 104 ? 8.505 2.724 -19.339 1.00 89.12 104 GLU A O 1
ATOM 799 N N . GLU A 1 105 ? 9.520 1.993 -17.477 1.00 89.31 105 GLU A N 1
ATOM 800 C CA . GLU A 1 105 ? 10.706 1.449 -18.152 1.00 89.31 105 GLU A CA 1
ATOM 801 C C . GLU A 1 105 ? 10.343 0.339 -19.148 1.00 89.31 105 GLU A C 1
ATOM 803 O O . GLU A 1 105 ? 10.829 0.328 -20.283 1.00 89.31 105 GLU A O 1
ATOM 808 N N . SER A 1 106 ? 9.445 -0.572 -18.761 1.00 87.44 106 SER A N 1
ATOM 809 C CA . SER A 1 106 ? 8.938 -1.624 -19.647 1.00 87.44 106 SER A CA 1
ATOM 810 C C . SER A 1 106 ? 8.222 -1.032 -20.860 1.00 87.44 106 SER A C 1
ATOM 812 O O . SER A 1 106 ? 8.468 -1.442 -21.996 1.00 87.44 106 SER A O 1
ATOM 814 N N . ASN A 1 107 ? 7.350 -0.046 -20.644 1.00 84.94 107 ASN A N 1
ATOM 815 C CA . ASN A 1 107 ? 6.666 0.639 -21.735 1.00 84.94 107 ASN A CA 1
ATOM 816 C C . ASN A 1 107 ? 7.667 1.358 -22.644 1.00 84.94 107 ASN A C 1
ATOM 818 O O . ASN A 1 107 ? 7.579 1.215 -23.862 1.00 84.94 107 ASN A O 1
ATOM 822 N N . ALA A 1 108 ? 8.661 2.047 -22.080 1.00 83.88 108 ALA A N 1
ATOM 823 C CA . ALA A 1 108 ? 9.722 2.705 -22.835 1.00 83.88 108 ALA A CA 1
ATOM 824 C C . ALA A 1 108 ? 10.496 1.709 -23.720 1.00 83.88 108 ALA A C 1
ATOM 826 O O . ALA A 1 108 ? 10.685 1.973 -24.909 1.00 83.88 108 ALA A O 1
ATOM 827 N N . ALA A 1 109 ? 10.860 0.537 -23.190 1.00 81.50 109 ALA A N 1
ATOM 828 C CA . ALA A 1 109 ? 11.554 -0.518 -23.930 1.00 81.50 109 ALA A CA 1
ATOM 829 C C . ALA A 1 109 ? 10.712 -1.084 -25.087 1.00 81.50 109 ALA A C 1
ATOM 831 O O . ALA A 1 109 ? 11.196 -1.194 -26.216 1.00 81.50 109 ALA A O 1
ATOM 832 N N . LEU A 1 110 ? 9.429 -1.374 -24.839 1.00 76.00 110 LEU A N 1
ATOM 833 C CA . LEU A 1 110 ? 8.480 -1.757 -25.891 1.00 76.00 110 LEU A CA 1
ATOM 834 C C . LEU A 1 110 ? 8.350 -0.641 -26.934 1.00 76.00 110 LEU A C 1
ATOM 836 O O . LEU A 1 110 ? 8.262 -0.917 -28.135 1.00 76.00 110 LEU A O 1
ATOM 840 N N . THR A 1 111 ? 8.409 0.620 -26.485 1.00 66.44 111 THR A N 1
ATOM 841 C CA . THR A 1 111 ? 8.293 1.765 -27.379 1.00 66.44 111 THR A CA 1
ATOM 842 C C . THR A 1 111 ? 9.539 2.104 -28.196 1.00 66.44 111 THR A C 1
ATOM 844 O O . THR A 1 111 ? 9.452 2.781 -29.218 1.00 66.44 111 THR A O 1
ATOM 847 N N . GLN A 1 112 ? 10.704 1.607 -27.798 1.00 62.22 112 GLN A N 1
ATOM 848 C CA . GLN A 1 112 ? 11.921 1.725 -28.597 1.00 62.22 112 GLN A CA 1
ATOM 849 C C . GLN A 1 112 ? 11.907 0.767 -29.799 1.00 62.22 112 GLN A C 1
ATOM 851 O O . GLN A 1 112 ? 12.551 1.037 -30.811 1.00 62.22 112 GLN A O 1
ATOM 856 N N . GLY A 1 113 ? 11.157 -0.339 -29.701 1.00 57.47 113 GLY A N 1
ATOM 857 C CA . GLY A 1 113 ? 11.016 -1.344 -30.759 1.00 57.47 113 GLY A CA 1
ATOM 858 C C . GLY A 1 113 ? 9.848 -1.113 -31.727 1.00 57.47 113 GLY A C 1
ATOM 859 O O . GLY A 1 113 ? 9.904 -1.595 -32.858 1.00 57.47 113 GLY A O 1
ATOM 860 N N . TRP A 1 114 ? 8.799 -0.378 -31.329 1.00 48.16 114 TRP A N 1
ATOM 861 C CA . TRP A 1 114 ? 7.658 -0.062 -32.203 1.00 48.16 114 TRP A CA 1
ATOM 862 C C . TRP A 1 114 ? 7.842 1.300 -32.922 1.00 48.16 114 TRP A C 1
ATOM 864 O O . TRP A 1 114 ? 7.764 2.384 -32.358 1.00 48.16 114 TRP A O 1
ATOM 874 N N . ALA A 1 115 ? 8.056 1.302 -34.231 1.00 55.44 115 ALA A N 1
ATOM 875 C CA . ALA A 1 115 ? 7.675 2.465 -35.031 1.00 55.44 115 ALA A CA 1
ATOM 876 C C . ALA A 1 115 ? 6.250 2.166 -35.519 1.00 55.44 115 ALA A C 1
ATOM 878 O O . ALA A 1 115 ? 6.112 1.300 -36.383 1.00 55.44 115 ALA A O 1
ATOM 879 N N . PRO A 1 116 ? 5.182 2.802 -34.987 1.00 46.94 116 PRO A N 1
ATOM 880 C CA . PRO A 1 116 ? 3.794 2.456 -35.339 1.00 46.94 116 PRO A CA 1
ATOM 881 C C . PRO A 1 116 ? 3.471 2.657 -36.827 1.00 46.94 116 PRO A C 1
ATOM 883 O O . PRO A 1 116 ? 2.430 2.235 -37.319 1.00 46.94 116 PRO A O 1
ATOM 886 N N . TRP A 1 117 ? 4.399 3.258 -37.558 1.00 49.94 117 TRP A N 1
ATOM 887 C CA . TRP A 1 117 ? 4.414 3.346 -38.995 1.00 49.94 117 TRP A CA 1
ATOM 888 C C . TRP A 1 117 ? 5.867 3.112 -39.411 1.00 49.94 117 TRP A C 1
ATOM 890 O O . TRP A 1 117 ? 6.742 3.889 -39.025 1.00 49.94 117 TRP A O 1
ATOM 900 N N . GLY A 1 118 ? 6.146 2.014 -40.114 1.00 45.88 118 GLY A N 1
ATOM 901 C CA . GLY A 1 118 ? 7.514 1.592 -40.419 1.00 45.88 118 GLY A CA 1
ATOM 902 C C . GLY A 1 118 ? 8.400 2.744 -40.909 1.00 45.88 118 GLY A C 1
ATOM 903 O O . GLY A 1 11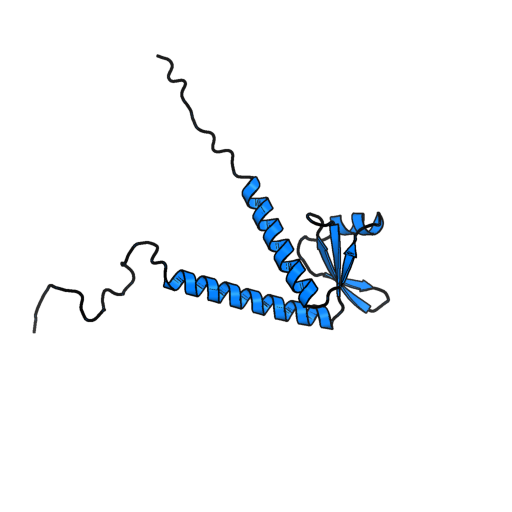8 ? 8.145 3.327 -41.957 1.00 45.88 118 GLY A O 1
ATOM 904 N N . GLY A 1 119 ? 9.436 3.073 -40.135 1.00 49.16 119 GLY A N 1
ATOM 905 C CA . GLY A 1 119 ? 10.623 3.768 -40.631 1.00 49.16 119 GLY A CA 1
ATOM 906 C C . GLY A 1 119 ? 10.498 5.226 -41.098 1.00 49.16 119 GLY A C 1
ATOM 907 O O . GLY A 1 119 ? 11.336 5.622 -41.899 1.00 49.16 119 GLY A O 1
ATOM 908 N N . TRP A 1 120 ? 9.543 6.042 -40.623 1.00 50.31 120 TRP A N 1
ATOM 909 C CA . TRP A 1 120 ? 9.537 7.498 -40.919 1.00 50.31 120 TRP A CA 1
ATOM 910 C C . TRP A 1 120 ? 9.728 8.433 -39.709 1.00 50.31 120 TRP A C 1
ATOM 912 O O . TRP A 1 120 ? 9.449 9.626 -39.790 1.00 50.31 120 TRP A O 1
ATOM 922 N N . GLY A 1 121 ? 10.280 7.937 -38.595 1.00 43.72 121 GLY A N 1
ATOM 923 C CA . GLY A 1 121 ? 10.913 8.804 -37.584 1.00 43.72 121 GLY A CA 1
ATOM 924 C C . GLY A 1 121 ? 12.235 9.399 -38.108 1.00 43.72 121 GLY A C 1
ATOM 925 O O . GLY A 1 121 ? 12.759 8.876 -39.090 1.00 43.72 121 GLY A O 1
ATOM 926 N N . PRO A 1 122 ? 12.808 10.457 -37.492 1.00 45.22 122 PRO A N 1
ATOM 927 C CA . PRO A 1 122 ? 13.868 11.318 -38.057 1.00 45.22 122 PRO A CA 1
ATOM 928 C C . PRO A 1 122 ? 15.259 10.661 -38.225 1.00 45.22 122 PRO A C 1
ATOM 930 O O . PRO A 1 122 ? 16.283 11.336 -38.220 1.00 45.22 122 PRO A O 1
ATOM 933 N N . ALA A 1 123 ? 15.316 9.352 -38.452 1.00 45.06 123 ALA A N 1
ATOM 934 C CA . ALA A 1 123 ? 16.476 8.609 -38.925 1.00 45.06 123 ALA A CA 1
ATOM 935 C C . ALA A 1 123 ? 16.575 8.605 -40.468 1.00 45.06 123 ALA A C 1
ATOM 937 O O . ALA A 1 123 ? 16.985 7.621 -41.073 1.00 45.06 123 ALA A O 1
ATOM 938 N N . GLY A 1 124 ? 16.255 9.735 -41.108 1.00 43.38 124 GLY A N 1
ATOM 939 C CA . GLY A 1 124 ? 16.763 10.052 -42.451 1.00 43.38 124 GLY A CA 1
ATOM 940 C C . GLY A 1 124 ? 18.255 10.427 -42.452 1.00 43.38 124 GLY A C 1
ATOM 941 O O . GLY A 1 124 ? 18.842 10.619 -43.510 1.00 43.38 124 GLY A O 1
ATOM 942 N N . TRP A 1 125 ? 18.879 10.511 -41.272 1.00 48.75 125 TRP A N 1
ATOM 943 C CA . TRP A 1 125 ? 20.280 10.889 -41.067 1.00 48.75 125 TRP A CA 1
ATOM 944 C C . TRP A 1 125 ? 21.082 9.721 -40.476 1.00 48.75 125 TRP A C 1
ATOM 946 O O . TRP A 1 125 ? 21.722 9.841 -39.438 1.00 48.75 125 TRP A O 1
ATOM 956 N N . GLY A 1 126 ? 20.996 8.551 -41.109 1.00 40.88 126 GLY A N 1
ATOM 957 C CA . GLY A 1 126 ? 21.896 7.425 -40.855 1.00 40.88 126 GLY A CA 1
ATOM 958 C C . GLY A 1 126 ? 22.987 7.374 -41.934 1.00 40.88 126 GLY A C 1
ATOM 959 O O . GLY A 1 126 ? 22.656 7.519 -43.115 1.00 40.88 126 GLY A O 1
ATOM 960 N N . PRO A 1 127 ? 24.271 7.173 -41.584 1.00 39.91 127 PRO A N 1
ATOM 961 C CA . PRO A 1 127 ? 25.360 7.117 -42.556 1.00 39.91 127 PRO A CA 1
ATOM 962 C C . PRO A 1 127 ? 25.233 5.842 -43.405 1.00 39.91 127 PRO A C 1
ATOM 964 O O . PRO A 1 127 ? 25.734 4.787 -43.034 1.00 39.91 127 PRO A O 1
ATOM 967 N N . GLY A 1 128 ? 24.513 5.917 -44.527 1.00 48.81 128 GLY A N 1
ATOM 968 C CA . GLY A 1 128 ? 24.362 4.789 -45.458 1.00 48.81 128 GLY A CA 1
ATOM 969 C C . GLY A 1 128 ? 23.064 4.719 -46.273 1.00 48.81 128 GLY A C 1
ATOM 970 O O . GLY A 1 128 ? 22.926 3.810 -47.087 1.00 48.81 128 GLY A O 1
ATOM 971 N N . GLY A 1 129 ? 22.116 5.647 -46.101 1.00 35.81 129 GLY A N 1
ATOM 972 C CA . GLY A 1 129 ? 20.901 5.727 -46.924 1.00 35.81 129 GLY A CA 1
ATOM 973 C C . GLY A 1 129 ? 21.137 6.471 -48.243 1.00 35.81 129 GLY A C 1
ATOM 974 O O . GLY A 1 129 ? 21.252 7.688 -48.274 1.00 35.81 129 GLY A O 1
ATOM 975 N N . TRP A 1 130 ? 21.244 5.718 -49.326 1.00 42.88 130 TRP A 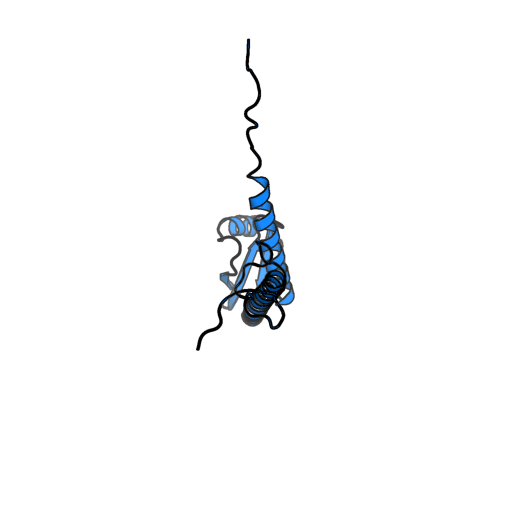N 1
ATOM 976 C CA . TRP A 1 130 ? 21.390 6.103 -50.730 1.00 42.88 130 TRP A CA 1
ATOM 977 C C . TRP A 1 130 ? 20.547 7.313 -51.199 1.00 42.88 130 TRP A C 1
ATOM 979 O O . TRP A 1 130 ? 19.326 7.259 -51.263 1.00 42.88 130 TRP A O 1
ATOM 989 N N . GLY A 1 131 ? 21.246 8.329 -51.717 1.00 48.03 131 GLY A N 1
ATOM 990 C CA . GLY A 1 131 ? 20.995 8.827 -53.072 1.00 48.03 131 GLY A CA 1
ATOM 991 C C . GLY A 1 131 ? 20.121 10.075 -53.258 1.00 48.03 131 GLY A C 1
ATOM 992 O O . GLY A 1 131 ? 18.905 10.024 -53.131 1.00 48.03 131 GLY A O 1
ATOM 993 N N . THR A 1 132 ? 20.766 11.101 -53.835 1.00 53.94 132 THR A N 1
ATOM 994 C CA . THR A 1 132 ? 20.207 12.221 -54.631 1.00 53.94 132 THR A CA 1
ATOM 995 C C . THR A 1 132 ? 19.651 13.389 -53.789 1.00 53.94 132 THR A C 1
ATOM 997 O O . THR A 1 132 ? 18.791 13.198 -52.949 1.00 53.94 132 THR A O 1
ATOM 1000 N N . TRP A 1 133 ? 20.105 14.645 -53.880 1.00 43.06 133 TRP A N 1
ATOM 1001 C CA . TRP A 1 133 ? 20.539 15.463 -55.015 1.00 43.06 133 TRP A CA 1
ATOM 1002 C C . TRP A 1 133 ? 21.417 16.640 -54.539 1.00 43.06 133 TRP A C 1
ATOM 1004 O O . TRP A 1 133 ? 21.214 17.130 -53.433 1.00 43.06 133 TRP A O 1
ATOM 1014 N N . ARG A 1 134 ? 22.241 17.186 -55.455 1.00 41.91 134 ARG A N 1
ATOM 1015 C CA . ARG A 1 134 ? 22.679 18.604 -55.482 1.00 41.91 134 ARG A CA 1
ATOM 1016 C C . ARG A 1 134 ? 23.743 18.954 -54.418 1.00 41.91 134 ARG A C 1
ATOM 1018 O O . ARG A 1 134 ? 23.428 19.379 -53.320 1.00 41.91 134 ARG A O 1
ATOM 1025 N N . GLN A 1 135 ? 25.031 18.671 -54.650 1.00 63.41 135 GLN A N 1
ATOM 1026 C CA . GLN A 1 135 ? 25.965 19.547 -55.391 1.00 63.41 135 GLN A CA 1
ATOM 1027 C C . GLN A 1 135 ? 25.605 21.036 -55.254 1.00 63.41 135 GLN A C 1
ATOM 1029 O O . GLN A 1 135 ? 24.511 21.386 -55.690 1.00 63.41 135 GLN A O 1
ATOM 1034 N N . TRP A 1 136 ? 26.539 21.851 -54.741 1.00 28.20 136 TRP A N 1
ATOM 1035 C CA . TRP A 1 136 ? 26.763 23.302 -54.957 1.00 28.20 136 TRP A CA 1
ATOM 1036 C C . TRP A 1 136 ? 27.037 24.059 -53.642 1.00 28.20 136 TRP A C 1
ATOM 1038 O O . TRP A 1 136 ? 26.292 23.864 -52.683 1.00 28.20 136 TRP A O 1
ATOM 1048 N N . PRO A 1 137 ? 27.909 25.081 -53.658 1.00 44.62 137 PRO A N 1
ATOM 1049 C CA . PRO A 1 137 ? 29.255 25.175 -54.233 1.00 44.62 137 PRO A CA 1
ATOM 1050 C C . PRO A 1 137 ? 30.359 25.200 -53.156 1.00 44.62 137 PRO A C 1
ATOM 1052 O O . PRO A 1 137 ? 30.071 25.564 -51.995 1.00 44.62 137 PRO A O 1
#

Radius of gyration: 26.09 Å; chains: 1; bounding box: 66×37×75 Å

Secondary structure (DSSP, 8-state):
-------------SHHHHHHHHHHHHHHHHHHHHHTPEEEE--SHHHHHHHHSSPTT-EEEEEETTEEEEEEEETTTT-EEEEE-HHHHHHHHHHHHHHHHHHHHHHHHHHHH--SSTT-SSTT--TT---------